Protein AF-A0A9J6GXP8-F1 (afdb_monomer_lite)

Organism: Haemaphysalis longicornis (NCBI:txid44386)

Sequence (122 aa):
MTQDKCRYNYRLSSTRVVIENAFALLKQRFRQIRYIEFTSVDKITQFIIACCVLHNICLDSGDTGVEDLLTEDEREEIRQDALLQIREKRAELDQNRQPQTDRESVLRRLGELKRDSLMRQL

Radius of gyration: 19.46 Å; chains: 1; bounding box: 36×48×51 Å

Secondary structure (DSSP, 8-state):
--HHHHHHHHHHHHHHHHHHHHHHHHHHH-GGGTS-----HHHHHHHHHHHHHHHHHHHHTT---------HHHHHHHHHHHHHHHHHHHHHHHHS--S--HHHHHHHHHHHHHHHHHHH--

pLDDT: mean 82.6, std 10.28, range [53.66, 95.88]

InterPro domains:
  IPR027806 Harbinger t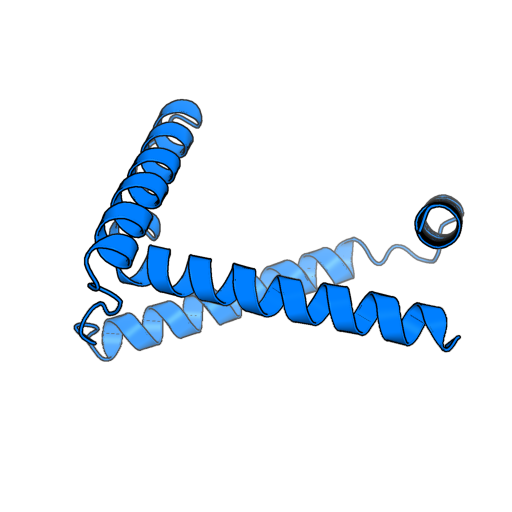ransposase-derived nuclease domain [PF13359] (2-56)

Structure (mmCIF, N/CA/C/O backbone):
data_AF-A0A9J6GXP8-F1
#
_entry.id   AF-A0A9J6GXP8-F1
#
loop_
_atom_site.group_PDB
_atom_site.id
_atom_site.type_symbol
_atom_site.label_atom_id
_atom_site.label_alt_id
_atom_site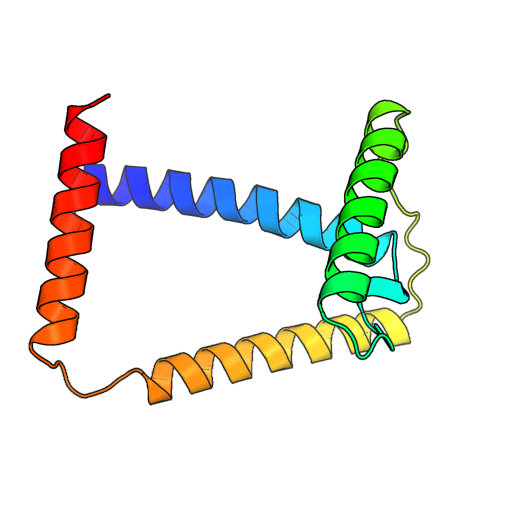.label_comp_id
_atom_site.label_asym_id
_atom_site.label_entity_id
_atom_site.label_seq_id
_atom_site.pdbx_PDB_ins_code
_atom_site.Cartn_x
_atom_site.Cartn_y
_atom_site.Cartn_z
_atom_site.occupancy
_atom_site.B_iso_or_equiv
_atom_site.auth_seq_id
_atom_site.auth_comp_id
_atom_site.auth_asym_id
_atom_site.auth_atom_id
_atom_site.pdbx_PDB_model_num
ATOM 1 N N . MET A 1 1 ? 14.202 -11.951 24.178 1.00 57.59 1 MET A N 1
ATOM 2 C CA . MET A 1 1 ? 13.436 -12.245 22.945 1.00 57.59 1 MET A CA 1
ATOM 3 C C . MET A 1 1 ? 14.047 -13.505 22.345 1.00 57.59 1 MET A C 1
ATOM 5 O O . MET A 1 1 ? 15.254 -13.507 22.165 1.00 57.59 1 MET A O 1
ATOM 9 N N . THR A 1 2 ? 13.297 -14.597 22.172 1.00 80.62 2 THR A N 1
ATOM 10 C CA . THR A 1 2 ? 13.848 -15.884 21.692 1.00 80.62 2 THR A CA 1
ATOM 11 C C . THR A 1 2 ? 14.309 -15.780 20.234 1.00 80.62 2 THR A C 1
ATOM 13 O O . THR A 1 2 ? 13.722 -15.014 19.469 1.00 80.62 2 THR A O 1
ATOM 16 N N . GLN A 1 3 ? 15.327 -16.550 19.836 1.00 77.69 3 GLN A N 1
ATOM 17 C CA . GLN A 1 3 ? 15.911 -16.513 18.484 1.00 77.69 3 GLN A CA 1
ATOM 18 C C . GLN A 1 3 ? 14.860 -16.744 17.380 1.00 77.69 3 GLN A C 1
ATOM 20 O O . GLN A 1 3 ? 14.836 -16.018 16.384 1.00 77.69 3 GLN A O 1
ATOM 25 N N . ASP A 1 4 ? 13.906 -17.648 17.613 1.00 77.19 4 ASP A N 1
ATOM 26 C CA . ASP A 1 4 ? 12.794 -17.909 16.690 1.00 77.19 4 ASP A CA 1
ATOM 27 C C . ASP A 1 4 ? 11.842 -16.719 16.546 1.00 77.19 4 ASP A C 1
ATOM 29 O O . ASP A 1 4 ? 11.402 -16.393 15.441 1.00 77.19 4 ASP A O 1
ATOM 33 N N . LYS A 1 5 ? 11.575 -15.999 17.647 1.00 76.75 5 LYS A N 1
ATOM 34 C CA . LYS A 1 5 ? 10.767 -14.770 17.618 1.00 76.75 5 LYS A CA 1
ATOM 35 C C . LYS A 1 5 ? 11.466 -13.691 16.789 1.00 76.75 5 LYS A C 1
ATOM 37 O O . LYS A 1 5 ? 10.804 -13.010 16.010 1.00 76.75 5 LYS A O 1
ATOM 42 N N . CYS A 1 6 ? 12.787 -13.558 16.914 1.00 82.50 6 CYS A N 1
ATOM 43 C CA . CYS A 1 6 ? 13.568 -12.621 16.104 1.00 82.50 6 CYS A CA 1
ATOM 44 C C . CYS A 1 6 ? 13.501 -12.974 14.612 1.00 82.50 6 CYS A C 1
ATOM 46 O O . CYS A 1 6 ? 13.227 -12.097 13.795 1.00 82.50 6 CYS A O 1
ATOM 48 N N . ARG A 1 7 ? 13.668 -14.254 14.255 1.00 85.00 7 ARG A N 1
ATOM 49 C CA . ARG A 1 7 ? 13.597 -14.723 12.862 1.00 85.00 7 ARG A CA 1
ATOM 50 C C . ARG A 1 7 ? 12.212 -14.518 12.248 1.00 85.00 7 ARG A C 1
ATOM 52 O O . ARG A 1 7 ? 12.113 -14.034 11.123 1.00 85.00 7 ARG A O 1
ATOM 59 N N . TYR A 1 8 ? 11.149 -14.847 12.981 1.00 84.44 8 TYR A N 1
ATOM 60 C CA . TYR A 1 8 ? 9.776 -14.599 12.538 1.00 84.44 8 TYR A CA 1
ATOM 61 C C . TYR A 1 8 ? 9.524 -13.105 12.313 1.00 84.44 8 TYR A C 1
ATOM 63 O O . TYR A 1 8 ? 9.050 -12.716 11.248 1.00 84.44 8 TYR A O 1
ATOM 71 N N . ASN A 1 9 ? 9.886 -12.262 13.287 1.00 87.25 9 ASN A N 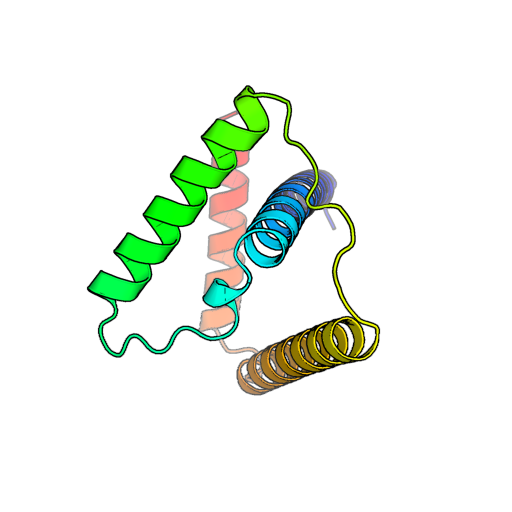1
ATOM 72 C CA . ASN A 1 9 ? 9.692 -10.816 13.188 1.00 87.25 9 ASN A CA 1
ATOM 73 C C . ASN A 1 9 ? 10.476 -10.221 12.015 1.00 87.25 9 ASN A C 1
ATOM 75 O O . ASN A 1 9 ? 9.941 -9.387 11.296 1.00 87.25 9 ASN A O 1
ATOM 79 N N . TYR A 1 10 ? 11.710 -10.677 11.789 1.00 88.69 10 TYR A N 1
ATOM 80 C CA . TYR A 1 10 ? 12.514 -10.244 10.651 1.00 88.69 10 TYR A CA 1
ATOM 81 C C . TYR A 1 10 ? 11.841 -10.582 9.317 1.00 88.69 10 TYR A C 1
ATOM 83 O O . TYR A 1 10 ? 11.673 -9.700 8.477 1.00 88.69 10 TYR A O 1
ATOM 91 N N . ARG A 1 11 ? 11.385 -11.831 9.139 1.00 88.62 11 ARG A N 1
ATOM 92 C CA . ARG A 1 11 ? 10.669 -12.249 7.921 1.00 88.62 11 ARG A CA 1
ATOM 93 C C . ARG A 1 11 ? 9.387 -11.447 7.721 1.00 88.62 11 ARG A C 1
ATOM 95 O O . ARG A 1 11 ? 9.154 -10.953 6.626 1.00 88.62 11 ARG A O 1
ATOM 102 N N . LEU A 1 12 ? 8.593 -11.275 8.778 1.00 88.19 12 LEU A N 1
ATOM 103 C CA . LEU A 1 12 ? 7.353 -10.505 8.724 1.00 88.19 12 LEU A CA 1
ATOM 104 C C . LEU A 1 12 ? 7.607 -9.049 8.318 1.00 88.19 12 LEU A C 1
ATOM 106 O O . LEU A 1 12 ? 6.924 -8.537 7.433 1.00 88.19 12 LEU A O 1
ATOM 110 N N . SER A 1 13 ? 8.582 -8.389 8.944 1.00 88.31 13 SER A N 1
ATOM 111 C CA . SER A 1 13 ? 8.950 -7.013 8.603 1.00 88.31 13 SER A CA 1
ATOM 112 C C . SER A 1 13 ? 9.471 -6.910 7.171 1.00 88.31 13 SER A C 1
ATOM 114 O O . SER A 1 13 ? 9.052 -6.019 6.444 1.00 88.31 13 SER A O 1
ATOM 116 N N . SER A 1 14 ? 10.315 -7.847 6.731 1.00 90.12 14 SER A N 1
ATOM 117 C CA . SER A 1 14 ? 10.820 -7.885 5.354 1.00 90.12 14 SER A CA 1
ATOM 118 C C . SER A 1 14 ? 9.691 -8.036 4.329 1.00 90.12 14 SER A C 1
ATOM 120 O O . SER A 1 14 ? 9.638 -7.275 3.366 1.00 90.12 14 SER A O 1
ATOM 122 N N . THR A 1 15 ? 8.735 -8.940 4.559 1.00 91.00 15 THR A N 1
ATOM 123 C CA . THR A 1 15 ? 7.559 -9.088 3.688 1.00 91.00 15 THR A CA 1
ATOM 124 C C . THR A 1 15 ? 6.703 -7.821 3.663 1.00 91.00 15 THR A C 1
ATOM 126 O O . THR A 1 15 ? 6.233 -7.427 2.598 1.00 91.00 15 THR A O 1
ATOM 129 N N . ARG A 1 16 ? 6.518 -7.150 4.808 1.00 91.19 16 ARG A N 1
ATOM 130 C CA . ARG A 1 16 ? 5.760 -5.890 4.872 1.00 91.19 16 ARG A CA 1
ATOM 131 C C . ARG A 1 16 ? 6.399 -4.787 4.044 1.00 91.19 16 ARG A C 1
ATOM 133 O O . ARG A 1 16 ? 5.676 -4.139 3.305 1.00 91.19 16 ARG A O 1
ATOM 140 N N . VAL A 1 17 ? 7.722 -4.635 4.102 1.00 90.44 17 VAL A N 1
ATOM 141 C CA . VAL A 1 17 ? 8.440 -3.637 3.292 1.00 90.44 17 VAL A CA 1
ATOM 142 C C . VAL A 1 17 ? 8.167 -3.840 1.799 1.00 90.44 17 VAL A C 1
ATOM 144 O O . VAL A 1 17 ? 7.881 -2.881 1.092 1.00 90.44 17 VAL A O 1
ATOM 147 N N . VAL A 1 18 ? 8.184 -5.086 1.317 1.00 89.50 18 VAL A N 1
ATOM 148 C CA . VAL A 1 18 ? 7.883 -5.393 -0.094 1.00 89.50 18 VAL A CA 1
ATOM 149 C C . VAL A 1 18 ? 6.451 -4.991 -0.462 1.00 89.50 18 VAL A C 1
ATOM 151 O O . VAL A 1 18 ? 6.232 -4.360 -1.493 1.00 89.50 18 VAL A O 1
ATOM 154 N N . ILE A 1 19 ? 5.481 -5.319 0.395 1.00 88.31 19 ILE A N 1
ATOM 155 C CA . ILE A 1 19 ? 4.065 -4.981 0.188 1.00 88.31 19 ILE A CA 1
ATOM 156 C C . ILE A 1 19 ? 3.849 -3.462 0.209 1.00 88.31 19 ILE A C 1
ATOM 158 O O . ILE A 1 19 ? 3.164 -2.916 -0.654 1.00 88.31 19 ILE A O 1
ATOM 162 N N . GLU A 1 20 ? 4.437 -2.772 1.184 1.00 88.69 20 GLU A N 1
ATOM 163 C CA . GLU A 1 20 ? 4.341 -1.318 1.332 1.00 88.69 20 GLU A CA 1
ATOM 164 C C . GLU A 1 20 ? 4.939 -0.601 0.117 1.00 88.69 20 GLU A C 1
ATOM 166 O O . GLU A 1 20 ? 4.309 0.314 -0.417 1.00 88.69 20 GLU A O 1
ATOM 171 N N . ASN A 1 21 ? 6.085 -1.072 -0.383 1.00 86.31 21 ASN A N 1
ATOM 172 C CA . ASN A 1 21 ? 6.704 -0.553 -1.602 1.00 86.31 21 ASN A CA 1
ATOM 173 C C . ASN A 1 21 ? 5.816 -0.773 -2.836 1.00 86.31 21 ASN A C 1
ATOM 175 O O . ASN A 1 21 ? 5.623 0.157 -3.618 1.00 86.31 21 ASN A O 1
ATOM 179 N N . ALA A 1 22 ? 5.223 -1.960 -2.997 1.00 87.75 22 ALA A N 1
ATOM 180 C CA . ALA A 1 22 ? 4.308 -2.235 -4.107 1.00 87.75 22 ALA A CA 1
ATOM 181 C C . ALA A 1 22 ? 3.087 -1.297 -4.082 1.00 87.75 22 ALA A C 1
ATOM 183 O O . ALA A 1 22 ? 2.719 -0.711 -5.101 1.00 87.75 22 ALA A O 1
ATOM 184 N N . PHE A 1 23 ? 2.497 -1.071 -2.905 1.00 87.38 23 PHE A N 1
ATOM 185 C CA . PHE A 1 23 ? 1.395 -0.119 -2.766 1.00 87.38 23 PHE A CA 1
ATOM 186 C C . PHE A 1 23 ? 1.820 1.337 -2.968 1.00 87.38 23 PHE A C 1
ATOM 188 O O . PHE A 1 23 ? 1.012 2.136 -3.444 1.00 87.38 23 PHE A O 1
ATOM 195 N N . ALA A 1 24 ? 3.051 1.708 -2.614 1.00 84.81 24 ALA A N 1
ATOM 196 C CA . ALA A 1 24 ? 3.579 3.036 -2.908 1.00 84.81 24 ALA A CA 1
ATOM 197 C C . ALA A 1 24 ? 3.645 3.273 -4.425 1.00 84.81 24 ALA A C 1
ATOM 199 O O . ALA A 1 24 ? 3.108 4.275 -4.900 1.00 84.81 24 ALA A O 1
ATOM 200 N N . LEU A 1 25 ? 4.186 2.314 -5.184 1.00 86.62 25 LEU A N 1
ATOM 201 C CA . LEU A 1 25 ? 4.250 2.375 -6.648 1.00 86.62 25 LEU A CA 1
ATOM 202 C C . LEU A 1 25 ? 2.857 2.389 -7.291 1.00 86.62 25 LEU A C 1
ATOM 204 O O . LEU A 1 25 ? 2.604 3.178 -8.201 1.00 86.62 25 LEU A O 1
ATOM 208 N N . LEU A 1 26 ? 1.925 1.574 -6.789 1.00 88.88 26 LEU A N 1
ATOM 209 C CA . LEU A 1 26 ? 0.538 1.567 -7.259 1.00 88.88 26 LEU A CA 1
ATOM 210 C C . LEU A 1 26 ? -0.124 2.945 -7.090 1.00 88.88 26 LEU A C 1
ATOM 212 O O . LEU A 1 26 ? -0.716 3.464 -8.035 1.00 88.88 26 LEU A O 1
ATOM 216 N N . LYS A 1 27 ? 0.010 3.558 -5.906 1.00 85.81 27 LYS A N 1
ATOM 217 C CA . LYS A 1 27 ? -0.543 4.890 -5.595 1.00 85.81 27 LYS A CA 1
ATOM 218 C C . LYS A 1 27 ? 0.149 6.023 -6.354 1.00 85.81 27 LYS A C 1
ATOM 220 O O . LYS A 1 27 ? -0.471 7.055 -6.597 1.00 85.81 27 LYS A O 1
ATOM 225 N N . GLN A 1 28 ? 1.424 5.859 -6.702 1.00 83.69 28 GLN A N 1
ATOM 226 C CA . GLN A 1 28 ? 2.139 6.803 -7.557 1.00 83.69 28 GLN A CA 1
ATOM 227 C C . GLN A 1 28 ? 1.628 6.726 -9.001 1.00 83.69 28 GLN A C 1
ATOM 229 O O . GLN A 1 28 ? 1.378 7.765 -9.605 1.00 83.69 28 GLN A O 1
ATOM 234 N N . ARG A 1 29 ? 1.416 5.512 -9.530 1.00 87.38 29 ARG A N 1
ATOM 235 C CA . ARG A 1 29 ? 0.935 5.293 -10.906 1.00 87.38 29 ARG A CA 1
ATOM 236 C C . ARG A 1 29 ? -0.517 5.724 -11.079 1.00 87.38 29 ARG A C 1
ATOM 238 O O . ARG A 1 29 ? -0.845 6.433 -12.024 1.00 87.38 29 ARG A O 1
ATOM 245 N N . PHE A 1 30 ? -1.386 5.332 -10.153 1.00 89.00 30 PHE A N 1
ATOM 246 C CA . PHE A 1 30 ? -2.813 5.646 -10.190 1.00 89.00 30 PHE A CA 1
ATOM 247 C C . PHE A 1 30 ? -3.145 6.700 -9.137 1.00 89.00 30 PHE A C 1
ATOM 249 O O . PHE A 1 30 ? -3.674 6.396 -8.069 1.00 89.00 30 PHE A O 1
ATOM 256 N N . ARG A 1 31 ? -2.846 7.964 -9.454 1.00 83.88 31 ARG A N 1
ATOM 257 C CA . ARG A 1 31 ? -3.023 9.108 -8.538 1.00 83.88 31 ARG A CA 1
ATOM 258 C C . ARG A 1 31 ? -4.450 9.236 -7.999 1.00 83.88 31 ARG A C 1
ATOM 260 O O . ARG A 1 31 ? -4.631 9.609 -6.847 1.00 83.88 31 ARG A O 1
ATOM 267 N N . GLN A 1 32 ? -5.438 8.823 -8.794 1.00 86.25 32 GLN A N 1
ATOM 268 C CA . GLN A 1 32 ? -6.852 8.773 -8.416 1.00 86.25 32 GLN A CA 1
ATOM 269 C C . GLN A 1 32 ? -7.129 7.911 -7.169 1.00 86.25 32 GLN A C 1
ATOM 271 O O . GLN A 1 32 ? -8.128 8.119 -6.495 1.00 86.25 32 GLN A O 1
ATOM 276 N N . ILE A 1 33 ? -6.240 6.975 -6.808 1.00 88.88 33 ILE A N 1
ATOM 277 C CA . ILE A 1 33 ? -6.359 6.196 -5.563 1.00 88.88 33 ILE A CA 1
ATOM 278 C C . ILE A 1 33 ? -6.261 7.099 -4.319 1.00 88.88 33 ILE A C 1
ATOM 280 O O . ILE A 1 33 ? -6.778 6.737 -3.265 1.00 88.88 33 ILE A O 1
ATOM 284 N N . ARG A 1 34 ? -5.613 8.266 -4.418 1.00 82.50 34 ARG A N 1
ATOM 285 C CA . ARG A 1 34 ? -5.489 9.223 -3.305 1.00 82.50 34 ARG A CA 1
ATOM 286 C C . ARG A 1 34 ? -6.804 9.938 -3.012 1.00 82.50 34 ARG A C 1
ATOM 288 O O . ARG A 1 34 ? -7.145 10.116 -1.851 1.00 82.50 34 ARG A O 1
ATOM 295 N N . TYR A 1 35 ? -7.555 10.271 -4.060 1.00 84.31 35 TYR A N 1
ATOM 296 C CA . TYR A 1 35 ? -8.819 10.999 -3.968 1.00 84.31 35 TYR A CA 1
ATOM 297 C C . TYR A 1 35 ? -9.907 10.199 -4.673 1.00 84.31 35 TYR A C 1
ATOM 299 O O . TYR A 1 35 ? -10.256 10.435 -5.830 1.00 84.31 35 TYR A O 1
ATOM 307 N N . ILE A 1 36 ? -10.417 9.191 -3.968 1.00 86.62 36 ILE A N 1
ATOM 308 C CA . ILE A 1 36 ? -11.511 8.372 -4.473 1.00 86.62 36 ILE A CA 1
ATOM 309 C C . ILE A 1 36 ? -12.836 9.038 -4.100 1.00 86.62 36 ILE A C 1
ATOM 311 O O . ILE A 1 36 ? -13.242 9.027 -2.944 1.00 86.62 36 ILE A O 1
ATOM 315 N N . GLU A 1 37 ? -13.541 9.568 -5.097 1.00 86.44 37 GLU A N 1
ATOM 316 C CA . GLU A 1 37 ? -14.862 10.196 -4.918 1.00 86.44 37 GLU A CA 1
ATOM 317 C C . GLU A 1 37 ? -16.027 9.186 -4.942 1.00 86.44 37 GLU A C 1
ATOM 319 O O . GLU A 1 37 ? -17.203 9.554 -4.915 1.00 86.44 37 GLU A O 1
ATOM 324 N N . PHE A 1 38 ? -15.734 7.884 -5.010 1.00 86.06 38 PHE A N 1
ATOM 325 C CA . PHE A 1 38 ? -16.772 6.860 -4.974 1.00 86.06 38 PHE A CA 1
ATOM 326 C C . PHE A 1 38 ? -17.375 6.746 -3.574 1.00 86.06 38 PHE A C 1
ATOM 328 O O . PHE A 1 38 ? -16.675 6.551 -2.588 1.00 86.06 38 PHE A O 1
ATOM 335 N N . THR A 1 39 ? -18.702 6.768 -3.501 1.00 85.50 39 THR A N 1
ATOM 336 C CA . THR A 1 39 ? -19.448 6.590 -2.245 1.00 85.50 39 THR A CA 1
ATOM 337 C C . THR A 1 39 ? -19.750 5.126 -1.918 1.00 85.50 39 THR A C 1
ATOM 339 O O . THR A 1 39 ? -20.095 4.799 -0.787 1.00 85.50 39 THR A O 1
ATOM 342 N N . SER A 1 40 ? -19.632 4.227 -2.900 1.00 94.31 40 SER A N 1
ATOM 343 C CA . SER A 1 40 ? -19.926 2.798 -2.750 1.00 94.31 40 SER A CA 1
ATOM 344 C C . SER A 1 40 ? -18.642 1.997 -2.570 1.00 94.31 40 SER A C 1
ATOM 346 O O . SER A 1 40 ? -17.767 2.031 -3.436 1.00 94.31 40 SER A O 1
ATOM 348 N N . VAL A 1 41 ? -18.577 1.220 -1.485 1.00 93.44 41 VAL A N 1
ATOM 349 C CA . VAL A 1 41 ? -17.457 0.311 -1.192 1.00 93.44 41 VAL A CA 1
ATOM 350 C C . VAL A 1 41 ? -17.212 -0.656 -2.348 1.00 93.44 41 VAL A C 1
ATOM 352 O O . VAL A 1 41 ? -16.067 -0.821 -2.751 1.00 93.44 41 VAL A O 1
ATOM 355 N N . ASP A 1 42 ? -18.263 -1.210 -2.956 1.00 95.56 42 ASP A N 1
ATOM 356 C CA . ASP A 1 42 ? -18.127 -2.141 -4.083 1.00 95.56 42 ASP A CA 1
ATOM 357 C C . ASP A 1 42 ? -17.422 -1.492 -5.279 1.00 95.56 42 ASP A C 1
ATOM 359 O O . ASP A 1 42 ? -16.529 -2.090 -5.882 1.00 95.56 42 ASP A O 1
ATOM 363 N N . LYS A 1 43 ? -17.771 -0.237 -5.591 1.00 92.50 43 LYS A N 1
ATOM 364 C CA . LYS A 1 43 ? -17.124 0.524 -6.669 1.00 92.50 43 LYS A CA 1
ATOM 365 C C . LYS A 1 43 ? -15.666 0.825 -6.344 1.00 92.50 43 LYS A C 1
ATOM 367 O O . LYS A 1 43 ? -14.815 0.681 -7.218 1.00 92.50 43 LYS A O 1
ATOM 372 N N . ILE A 1 44 ? -15.371 1.193 -5.094 1.00 93.62 44 ILE A N 1
ATOM 373 C CA . ILE A 1 44 ? -13.994 1.393 -4.624 1.00 93.62 44 ILE A CA 1
ATOM 374 C C . ILE A 1 44 ? -13.202 0.096 -4.800 1.00 93.62 44 ILE A C 1
ATOM 376 O O . ILE A 1 44 ? -12.127 0.106 -5.390 1.00 93.62 44 ILE A O 1
ATOM 380 N N . THR A 1 45 ? -13.736 -1.036 -4.342 1.00 94.44 45 THR A N 1
ATOM 381 C CA . THR A 1 45 ? -13.066 -2.335 -4.443 1.00 94.44 45 THR A CA 1
ATOM 382 C C . THR A 1 45 ? -12.808 -2.725 -5.895 1.00 94.44 45 THR A C 1
ATOM 384 O O . THR A 1 45 ? -11.682 -3.089 -6.230 1.00 94.44 45 THR A O 1
ATOM 387 N N . GLN A 1 46 ? -13.805 -2.601 -6.773 1.00 95.44 46 GLN A N 1
ATOM 388 C CA . GLN A 1 46 ? -13.643 -2.879 -8.204 1.00 95.44 46 GLN A CA 1
ATOM 389 C C . GLN A 1 46 ? -12.580 -1.982 -8.844 1.00 95.44 46 GLN A C 1
ATOM 391 O O . GLN A 1 46 ? -11.741 -2.470 -9.602 1.00 95.44 46 GLN A O 1
ATOM 396 N N . PHE A 1 47 ? -12.575 -0.693 -8.499 1.00 94.88 47 PHE A N 1
ATOM 397 C CA . PHE A 1 47 ? -11.583 0.261 -8.980 1.00 94.88 47 PHE A CA 1
ATOM 398 C C . PHE A 1 47 ? -10.162 -0.118 -8.544 1.00 94.88 47 PHE A C 1
ATOM 400 O O . PHE A 1 47 ? -9.268 -0.218 -9.383 1.00 94.88 47 PHE A O 1
ATOM 407 N N . ILE A 1 48 ? -9.959 -0.412 -7.255 1.00 94.06 48 ILE A N 1
ATOM 408 C CA . ILE A 1 48 ? -8.653 -0.836 -6.732 1.00 94.06 48 ILE A CA 1
ATOM 409 C C . ILE A 1 48 ? -8.174 -2.127 -7.408 1.00 94.06 48 ILE A C 1
ATOM 411 O O . ILE A 1 48 ? -7.008 -2.216 -7.792 1.00 94.06 48 ILE A O 1
ATOM 415 N N . ILE A 1 49 ? -9.058 -3.113 -7.601 1.00 95.25 49 ILE A N 1
ATOM 416 C CA . ILE A 1 49 ? -8.711 -4.365 -8.293 1.00 95.25 49 ILE A CA 1
ATOM 417 C C . ILE A 1 49 ? -8.271 -4.081 -9.733 1.00 95.25 49 ILE A C 1
ATOM 419 O O . ILE A 1 49 ? -7.245 -4.609 -10.166 1.00 95.25 49 ILE A O 1
ATOM 423 N N . ALA A 1 50 ? -8.995 -3.229 -10.461 1.00 95.88 50 ALA A N 1
ATOM 424 C CA . ALA A 1 50 ? -8.625 -2.847 -11.820 1.00 95.88 50 ALA A CA 1
ATOM 425 C C . ALA A 1 50 ? -7.242 -2.172 -11.863 1.00 95.88 50 ALA A C 1
ATOM 427 O O . ALA A 1 50 ? -6.414 -2.537 -12.699 1.00 95.88 50 ALA A O 1
ATOM 428 N N . CYS A 1 51 ? -6.947 -1.265 -10.924 1.00 94.44 51 CYS A N 1
ATOM 429 C CA . CYS A 1 51 ? -5.618 -0.663 -10.790 1.00 94.44 51 CYS A CA 1
ATOM 430 C C . CYS A 1 51 ? -4.526 -1.716 -10.553 1.00 94.44 51 CYS A C 1
ATOM 432 O O . CYS A 1 51 ? -3.475 -1.640 -11.183 1.00 94.44 51 CYS A O 1
ATOM 434 N N . CYS A 1 52 ? -4.761 -2.714 -9.694 1.00 94.25 52 CYS A N 1
ATOM 435 C CA . CYS A 1 52 ? -3.802 -3.800 -9.458 1.00 94.25 52 CYS A CA 1
ATOM 436 C C . CYS A 1 52 ? -3.539 -4.631 -10.723 1.00 94.25 52 CYS A C 1
ATOM 438 O O . CYS A 1 52 ? -2.387 -4.931 -11.030 1.00 94.25 52 CYS A O 1
ATOM 440 N N . VAL A 1 53 ? -4.587 -4.983 -11.474 1.00 95.69 53 VAL A N 1
ATOM 441 C CA . VAL A 1 53 ? -4.447 -5.739 -12.731 1.00 95.69 53 VAL A CA 1
ATOM 442 C C . VAL A 1 53 ? -3.634 -4.942 -13.750 1.00 95.69 53 VAL A C 1
ATOM 444 O O . VAL A 1 53 ? -2.665 -5.460 -14.300 1.00 95.69 53 VAL A O 1
ATOM 447 N N . LEU A 1 54 ? -3.979 -3.669 -13.958 1.00 94.44 54 LEU A N 1
ATOM 448 C CA . LEU A 1 54 ? -3.256 -2.793 -14.883 1.00 94.44 54 LEU A CA 1
ATOM 449 C C . LEU A 1 54 ? -1.805 -2.565 -14.443 1.00 94.44 54 LEU A C 1
ATOM 451 O O . LEU A 1 54 ? -0.904 -2.571 -15.276 1.00 94.44 54 LEU A O 1
ATOM 455 N N . HIS A 1 55 ? -1.562 -2.409 -13.140 1.00 91.75 55 HIS A N 1
ATOM 456 C CA . HIS A 1 55 ? -0.213 -2.287 -12.595 1.00 91.75 55 HIS A CA 1
ATOM 457 C C . HIS A 1 55 ? 0.655 -3.491 -12.954 1.00 91.75 55 HIS A C 1
ATOM 459 O O . HIS A 1 55 ? 1.780 -3.305 -13.413 1.00 91.75 55 HIS A O 1
ATOM 465 N N . ASN A 1 56 ? 0.122 -4.701 -12.779 1.00 91.44 56 ASN A N 1
ATOM 466 C CA . ASN A 1 56 ? 0.841 -5.933 -13.082 1.00 91.44 56 ASN A CA 1
ATOM 467 C C . ASN A 1 56 ? 1.135 -6.057 -14.582 1.00 91.44 56 ASN A C 1
ATOM 469 O O . ASN A 1 56 ? 2.256 -6.389 -14.942 1.00 91.44 56 ASN A O 1
ATOM 473 N N . ILE A 1 57 ? 0.184 -5.695 -15.451 1.00 94.31 57 ILE A N 1
ATOM 474 C CA . ILE A 1 57 ? 0.405 -5.678 -16.908 1.00 94.31 57 ILE A CA 1
ATOM 475 C C . ILE A 1 57 ? 1.558 -4.733 -17.282 1.00 94.31 57 ILE A C 1
ATOM 477 O O . ILE A 1 57 ? 2.414 -5.092 -18.092 1.00 94.31 57 ILE A O 1
ATOM 481 N N . CYS A 1 58 ? 1.615 -3.540 -16.682 1.00 90.94 58 CYS A N 1
ATOM 482 C CA . CYS A 1 58 ? 2.733 -2.616 -16.876 1.00 90.94 58 CYS A CA 1
ATOM 483 C C . CYS A 1 58 ? 4.063 -3.232 -16.414 1.00 90.94 58 CYS A C 1
ATOM 485 O O . CYS A 1 58 ? 5.044 -3.176 -17.152 1.00 90.94 58 CYS A O 1
ATOM 487 N N . LEU A 1 59 ? 4.095 -3.855 -15.228 1.00 89.62 59 LEU A N 1
ATOM 488 C CA . LEU A 1 59 ? 5.299 -4.519 -14.714 1.00 89.62 59 LEU A CA 1
ATOM 489 C C . LEU A 1 59 ? 5.794 -5.623 -15.656 1.00 89.62 59 LEU A C 1
ATOM 491 O O . LEU A 1 59 ? 6.982 -5.656 -15.974 1.00 89.62 59 LEU A O 1
ATOM 495 N N . ASP A 1 60 ? 4.889 -6.474 -16.142 1.00 93.06 60 ASP A N 1
ATOM 496 C CA . ASP A 1 60 ? 5.204 -7.551 -17.090 1.00 93.06 60 ASP A CA 1
ATOM 497 C C . ASP A 1 60 ? 5.730 -7.003 -18.426 1.00 93.06 60 ASP A C 1
ATOM 499 O O . ASP A 1 60 ? 6.543 -7.638 -19.096 1.00 93.06 60 ASP A O 1
ATOM 503 N N . SER A 1 61 ? 5.306 -5.791 -18.793 1.00 92.25 61 SER A N 1
ATOM 504 C CA . SER A 1 61 ? 5.758 -5.082 -19.994 1.00 92.25 61 SER A CA 1
ATOM 505 C C . SER A 1 61 ? 7.088 -4.338 -19.801 1.00 92.25 61 SER A C 1
ATOM 507 O O . SER A 1 61 ? 7.556 -3.679 -20.727 1.00 92.25 61 SER A O 1
ATOM 509 N N . GLY A 1 62 ? 7.699 -4.409 -18.613 1.00 88.50 62 GLY A N 1
ATOM 510 C CA . GLY A 1 62 ? 8.923 -3.675 -18.276 1.00 88.50 62 GLY A CA 1
ATOM 511 C C . GLY A 1 62 ? 8.701 -2.196 -17.939 1.00 88.50 62 GLY A C 1
ATOM 512 O O . GLY A 1 62 ? 9.666 -1.474 -17.696 1.00 88.50 62 GLY A O 1
ATOM 513 N N . ASP A 1 63 ? 7.448 -1.740 -17.871 1.00 87.31 63 ASP A N 1
ATOM 514 C CA . ASP A 1 63 ? 7.086 -0.430 -17.334 1.00 87.31 63 ASP A CA 1
ATOM 515 C C . ASP A 1 63 ? 7.119 -0.511 -15.799 1.00 87.31 63 ASP A C 1
ATOM 517 O O . ASP A 1 63 ? 6.119 -0.755 -15.110 1.00 87.31 63 ASP A O 1
ATOM 521 N N . THR A 1 64 ? 8.325 -0.362 -15.253 1.00 76.12 64 THR A N 1
ATOM 522 C CA . THR A 1 64 ? 8.605 -0.455 -13.813 1.00 76.12 64 THR A CA 1
ATOM 523 C C . THR A 1 64 ? 8.545 0.885 -13.090 1.00 76.12 64 THR A C 1
ATOM 525 O O . THR A 1 64 ? 8.672 0.919 -11.868 1.00 76.12 64 THR A O 1
ATOM 528 N N . GLY A 1 65 ? 8.374 1.991 -13.813 1.00 68.00 65 GLY A N 1
ATOM 529 C CA . GLY A 1 65 ? 8.490 3.329 -13.254 1.00 68.00 65 GLY A CA 1
ATOM 530 C C . GLY A 1 65 ? 7.418 4.255 -13.789 1.00 68.00 65 GLY A C 1
ATOM 531 O O . GLY A 1 65 ? 7.278 4.439 -14.990 1.00 68.00 65 GLY A O 1
ATOM 532 N N . VAL A 1 66 ? 6.707 4.905 -12.876 1.00 66.69 66 VAL A N 1
ATOM 533 C CA . VAL A 1 66 ? 6.172 6.228 -13.183 1.00 66.69 66 VAL A CA 1
ATOM 534 C C . VAL A 1 66 ? 7.392 7.133 -13.120 1.00 66.69 66 VAL A C 1
ATOM 536 O O . VAL A 1 66 ? 8.003 7.240 -12.054 1.00 66.69 66 VAL A O 1
ATOM 539 N N . GLU A 1 67 ? 7.792 7.721 -14.245 1.00 63.50 67 GLU A N 1
ATOM 540 C CA . GLU A 1 67 ? 8.741 8.833 -14.225 1.00 63.50 67 GLU A CA 1
ATOM 541 C C . GLU A 1 67 ? 8.261 9.837 -13.168 1.00 63.50 67 GLU A C 1
ATOM 543 O O . GLU A 1 67 ? 7.056 9.935 -12.906 1.00 63.50 67 GLU A O 1
ATOM 548 N N . ASP A 1 68 ? 9.186 10.465 -12.451 1.00 63.19 68 ASP A N 1
ATOM 549 C CA . ASP A 1 68 ? 8.875 11.216 -11.237 1.00 63.19 68 ASP A CA 1
ATOM 550 C C . ASP A 1 68 ? 8.191 12.549 -11.580 1.00 63.19 68 ASP A C 1
ATOM 552 O O . ASP A 1 68 ? 8.778 13.623 -11.538 1.00 63.19 68 ASP A O 1
ATOM 556 N N . LEU A 1 69 ? 6.932 12.437 -11.997 1.00 67.38 69 LEU A N 1
ATOM 557 C CA . LEU A 1 69 ? 6.063 13.495 -12.499 1.00 67.38 69 LEU A CA 1
ATOM 558 C C . LEU A 1 69 ? 5.395 14.273 -11.356 1.00 67.38 69 LEU A C 1
ATOM 560 O O . LEU A 1 69 ? 4.487 15.060 -11.609 1.00 67.38 69 LEU A O 1
ATOM 564 N N . LEU A 1 70 ? 5.788 14.016 -10.103 1.00 74.19 70 LEU A N 1
ATOM 565 C CA . LEU A 1 70 ? 5.247 14.712 -8.943 1.00 74.19 70 LEU A CA 1
ATOM 566 C C . LEU A 1 70 ? 5.846 16.116 -8.867 1.00 74.19 70 LEU A C 1
ATOM 568 O O . LEU A 1 70 ? 7.069 16.276 -8.825 1.00 74.19 70 LEU A O 1
ATOM 572 N N . THR A 1 71 ? 4.987 17.126 -8.781 1.00 82.56 71 THR A N 1
ATOM 573 C CA . THR A 1 71 ? 5.411 18.467 -8.382 1.00 82.56 71 THR A CA 1
ATOM 574 C C . THR A 1 71 ? 5.848 18.460 -6.915 1.00 82.56 71 THR A C 1
ATOM 576 O O . THR A 1 71 ? 5.475 17.581 -6.134 1.00 82.56 71 THR A O 1
ATOM 579 N N . GLU A 1 72 ? 6.645 19.449 -6.510 1.00 84.12 72 GLU A N 1
ATOM 580 C CA . GLU A 1 72 ? 7.064 19.578 -5.109 1.00 84.12 72 GLU A CA 1
ATOM 581 C C . GLU A 1 72 ? 5.874 19.734 -4.152 1.00 84.12 72 GLU A C 1
ATOM 583 O O . GLU A 1 72 ? 5.889 19.154 -3.065 1.00 84.12 72 GLU A O 1
ATOM 588 N N . ASP A 1 73 ? 4.816 20.424 -4.585 1.00 86.00 73 ASP A N 1
ATOM 589 C CA . ASP A 1 73 ? 3.575 20.564 -3.816 1.00 86.00 73 ASP A CA 1
ATOM 590 C C . ASP A 1 73 ? 2.910 19.202 -3.588 1.00 86.00 73 ASP A C 1
ATOM 592 O O . ASP A 1 73 ? 2.542 18.855 -2.466 1.00 86.00 73 ASP A O 1
ATOM 596 N N . GLU A 1 74 ? 2.838 18.376 -4.633 1.00 82.12 74 GLU A N 1
ATOM 597 C CA . GLU A 1 74 ? 2.255 17.038 -4.551 1.00 82.12 74 GLU A CA 1
ATOM 598 C C . GLU A 1 74 ? 3.105 16.117 -3.667 1.00 82.12 74 GLU A C 1
ATOM 600 O O . GLU A 1 74 ? 2.565 15.300 -2.927 1.00 82.12 74 GLU A O 1
ATOM 605 N N . ARG A 1 75 ? 4.438 16.240 -3.674 1.00 83.06 75 ARG A N 1
ATOM 606 C CA . ARG A 1 75 ? 5.291 15.490 -2.732 1.00 83.06 75 ARG A CA 1
ATOM 607 C C . ARG A 1 75 ? 5.057 15.907 -1.293 1.00 83.06 75 ARG A C 1
ATOM 609 O O . ARG A 1 75 ? 5.066 15.051 -0.406 1.00 83.06 75 ARG A O 1
ATOM 616 N N . GLU A 1 76 ? 4.910 17.203 -1.056 1.00 87.81 76 GLU A N 1
ATOM 617 C CA . GLU A 1 76 ? 4.682 17.725 0.281 1.00 87.81 76 GLU A CA 1
ATOM 618 C C . GLU A 1 76 ? 3.335 17.262 0.829 1.00 87.81 76 GLU A C 1
ATOM 620 O O . GLU A 1 76 ? 3.281 16.774 1.957 1.00 87.81 76 GLU A O 1
ATOM 625 N N . GLU A 1 77 ? 2.289 17.273 0.007 1.00 86.25 77 GLU A N 1
ATOM 626 C CA . GLU A 1 77 ? 0.984 16.715 0.361 1.00 86.25 77 GLU A CA 1
ATOM 627 C C . GLU A 1 77 ? 1.088 15.227 0.738 1.00 86.25 77 GLU A C 1
ATOM 629 O O . GLU A 1 77 ? 0.625 14.811 1.800 1.00 86.25 77 GLU A O 1
ATOM 634 N N . ILE A 1 78 ? 1.823 14.428 -0.046 1.00 83.50 78 ILE A N 1
ATOM 635 C CA . ILE A 1 78 ? 2.070 13.006 0.256 1.00 83.50 78 ILE A CA 1
ATOM 636 C C . ILE A 1 78 ? 2.782 12.824 1.600 1.00 83.50 78 ILE A C 1
ATOM 638 O O . ILE A 1 78 ? 2.456 11.902 2.358 1.00 83.50 78 ILE A O 1
ATOM 642 N N . ARG A 1 79 ? 3.786 13.663 1.887 1.00 87.31 79 ARG A N 1
ATOM 643 C CA . ARG A 1 79 ? 4.514 13.629 3.163 1.00 87.31 79 ARG A CA 1
ATOM 644 C C . ARG A 1 79 ? 3.585 13.977 4.321 1.00 87.31 79 ARG A C 1
ATOM 646 O O . ARG A 1 79 ? 3.624 13.288 5.342 1.00 87.31 79 ARG A O 1
ATOM 653 N N . GLN A 1 80 ? 2.751 14.999 4.168 1.00 89.00 80 GLN A N 1
ATOM 654 C CA . GLN A 1 80 ? 1.806 15.426 5.197 1.00 89.00 80 GLN A CA 1
ATOM 655 C C . GLN A 1 80 ? 0.743 14.360 5.473 1.00 89.00 80 GLN A C 1
ATOM 657 O O . GLN A 1 80 ? 0.553 14.001 6.637 1.00 89.00 80 GLN A O 1
ATOM 662 N N . ASP A 1 81 ? 0.158 13.761 4.437 1.00 85.88 81 ASP A N 1
ATOM 663 C CA . ASP A 1 81 ? -0.780 12.640 4.566 1.00 85.88 81 ASP A CA 1
ATOM 664 C C . ASP A 1 81 ? -0.154 11.449 5.297 1.00 85.88 81 ASP A C 1
ATOM 666 O O . ASP A 1 81 ? -0.752 10.874 6.210 1.00 85.88 81 ASP A O 1
ATOM 670 N N . ALA A 1 82 ? 1.082 11.085 4.944 1.00 86.44 82 ALA A N 1
ATOM 671 C CA . ALA A 1 82 ? 1.794 10.003 5.617 1.00 86.44 82 ALA A CA 1
ATOM 672 C C . ALA A 1 82 ? 2.024 10.316 7.107 1.00 86.44 82 ALA A C 1
ATOM 674 O O . ALA A 1 82 ? 1.869 9.439 7.961 1.00 86.44 82 ALA A O 1
ATOM 675 N N . LEU A 1 83 ? 2.364 11.565 7.442 1.00 90.31 83 LEU A N 1
ATOM 676 C CA . LEU A 1 83 ? 2.520 12.006 8.828 1.00 90.31 83 LEU A CA 1
ATOM 677 C C . LEU A 1 83 ? 1.192 11.980 9.595 1.00 90.31 83 LEU A C 1
ATOM 679 O O . LEU A 1 83 ? 1.192 11.577 10.762 1.00 90.31 83 LEU A O 1
ATOM 683 N N . LEU A 1 84 ? 0.080 12.370 8.968 1.00 89.06 84 LEU A N 1
ATOM 684 C CA . LEU A 1 84 ? -1.258 12.289 9.560 1.00 89.06 84 LEU A CA 1
ATOM 685 C C . LEU A 1 84 ? -1.645 10.838 9.846 1.00 89.06 84 LEU A C 1
ATOM 687 O O . LEU A 1 84 ? -1.953 10.525 10.992 1.00 89.06 84 LEU A O 1
ATOM 691 N N . GLN A 1 85 ? -1.479 9.930 8.882 1.00 83.88 85 GLN A N 1
ATOM 692 C CA . GLN A 1 85 ? -1.747 8.501 9.085 1.00 83.88 85 GLN A CA 1
ATOM 693 C C . GLN A 1 85 ? -0.888 7.901 10.207 1.00 83.88 85 GLN A C 1
ATOM 695 O O . GLN A 1 85 ? -1.365 7.093 11.004 1.00 83.88 85 GLN A O 1
ATOM 700 N N . ILE A 1 86 ? 0.389 8.294 10.315 1.00 88.44 86 ILE A N 1
ATOM 701 C CA . ILE A 1 86 ? 1.253 7.862 11.424 1.00 88.44 86 ILE A CA 1
ATOM 702 C C . ILE A 1 86 ? 0.723 8.388 12.761 1.00 88.44 86 ILE A C 1
ATOM 704 O O . ILE A 1 86 ? 0.743 7.653 13.750 1.00 88.44 86 ILE A O 1
ATOM 708 N N . ARG A 1 87 ? 0.279 9.648 12.815 1.00 88.62 87 ARG A N 1
ATOM 709 C CA . ARG A 1 87 ? -0.282 10.260 14.029 1.00 88.62 87 ARG A CA 1
ATOM 710 C C . ARG A 1 87 ? -1.587 9.593 14.437 1.00 88.62 87 ARG A C 1
ATOM 712 O O . ARG A 1 87 ? -1.704 9.227 15.600 1.00 88.62 87 ARG A O 1
ATOM 719 N N . GLU A 1 88 ? -2.507 9.382 13.504 1.00 86.25 88 GLU A N 1
ATOM 720 C CA . GLU A 1 88 ? -3.777 8.684 13.729 1.00 86.25 88 GLU A CA 1
ATOM 721 C C . GLU A 1 88 ? -3.529 7.267 14.233 1.00 86.25 88 GLU A C 1
ATOM 723 O O . GLU A 1 88 ? -4.002 6.903 15.303 1.00 86.25 88 GLU A O 1
ATOM 728 N N . LYS A 1 89 ? -2.667 6.506 13.554 1.00 84.00 89 LYS A N 1
ATOM 729 C CA . LYS A 1 89 ? -2.312 5.145 13.971 1.00 84.00 89 LYS A CA 1
ATOM 730 C C . LYS A 1 89 ? -1.654 5.105 15.351 1.00 84.00 89 LYS A C 1
ATOM 732 O O . LYS A 1 89 ? -1.866 4.161 16.105 1.00 84.00 89 LYS A O 1
ATOM 737 N N . ARG A 1 90 ? -0.845 6.111 15.706 1.00 84.12 90 ARG A N 1
ATOM 738 C CA . ARG A 1 90 ? -0.279 6.250 17.062 1.00 84.12 90 ARG A CA 1
ATOM 739 C C . ARG A 1 90 ? -1.354 6.605 18.088 1.00 84.12 90 ARG A C 1
ATOM 741 O O . ARG A 1 90 ? -1.368 5.995 19.147 1.00 84.12 90 ARG A O 1
ATOM 748 N N . ALA A 1 91 ? -2.263 7.521 17.764 1.00 81.44 91 ALA A N 1
ATOM 749 C CA . ALA A 1 91 ? -3.378 7.892 18.628 1.00 81.44 91 ALA A CA 1
ATOM 750 C C . ALA A 1 91 ? -4.332 6.710 18.864 1.00 81.44 91 ALA A C 1
ATOM 752 O O . ALA A 1 91 ? -4.736 6.481 19.998 1.00 81.44 91 ALA A O 1
ATOM 753 N N . GLU A 1 92 ? -4.624 5.909 17.838 1.00 77.94 92 GLU A N 1
ATOM 754 C CA . GLU A 1 92 ? -5.369 4.652 17.957 1.00 77.94 92 GLU A CA 1
ATOM 755 C C . GLU A 1 92 ? -4.638 3.636 18.838 1.00 77.94 92 GLU A C 1
ATOM 757 O O . GLU A 1 92 ? -5.261 2.995 19.678 1.00 77.94 92 GLU A O 1
ATOM 762 N N . LEU A 1 93 ? -3.316 3.489 18.683 1.00 72.25 93 LEU A N 1
ATOM 763 C CA . LEU A 1 93 ? -2.506 2.614 19.539 1.00 72.25 93 LEU A CA 1
ATOM 764 C C . LEU A 1 93 ? -2.491 3.088 20.996 1.00 72.25 93 LEU A C 1
ATOM 766 O O . LEU A 1 93 ? -2.505 2.252 21.894 1.00 72.25 93 LEU A O 1
ATOM 770 N N . ASP A 1 94 ? -2.480 4.398 21.235 1.00 72.81 94 ASP A N 1
ATOM 771 C CA . ASP A 1 94 ? -2.537 4.974 22.579 1.00 72.81 94 ASP A CA 1
ATOM 772 C C . ASP A 1 94 ? -3.954 4.912 23.180 1.00 72.81 94 ASP A C 1
ATOM 774 O O . ASP A 1 94 ? -4.086 4.716 24.385 1.00 72.81 94 ASP A O 1
ATOM 778 N N . GLN A 1 95 ? -5.015 4.968 22.366 1.00 62.97 95 GLN A N 1
ATOM 779 C CA . GLN A 1 95 ? -6.398 4.710 22.800 1.00 62.97 95 GLN A CA 1
ATOM 780 C C . GLN A 1 95 ? -6.661 3.219 23.072 1.00 62.97 95 GLN A C 1
ATOM 782 O O . GLN A 1 95 ? -7.361 2.883 24.027 1.00 62.97 95 GLN A O 1
ATOM 787 N N . ASN A 1 96 ? -6.067 2.318 22.280 1.00 57.34 96 ASN A N 1
ATOM 788 C CA . ASN A 1 96 ? -6.085 0.869 22.518 1.00 57.34 96 ASN A CA 1
ATOM 789 C C . ASN A 1 96 ? -5.080 0.418 23.580 1.00 57.34 96 ASN A C 1
ATOM 791 O O . ASN A 1 96 ? -5.115 -0.742 23.988 1.00 57.34 96 ASN A O 1
ATOM 795 N N . ARG A 1 97 ? -4.223 1.315 24.082 1.00 56.59 97 ARG A N 1
ATOM 796 C CA . ARG A 1 97 ? -3.416 1.087 25.282 1.00 56.59 97 ARG A CA 1
ATOM 797 C C . ARG A 1 97 ? -4.319 1.193 26.514 1.00 56.59 97 ARG A C 1
ATOM 799 O O . ARG A 1 97 ? -4.139 2.042 27.384 1.00 56.59 97 ARG A O 1
ATOM 806 N N . GLN A 1 98 ? -5.310 0.310 26.597 1.00 53.69 98 GLN A N 1
ATOM 807 C CA . GLN A 1 98 ? -5.969 0.024 27.861 1.00 53.69 98 GLN A CA 1
ATOM 808 C C . GLN A 1 98 ? -4.911 -0.487 28.856 1.00 53.69 98 GLN A C 1
ATOM 810 O O . GLN A 1 98 ? -3.945 -1.141 28.449 1.00 53.69 98 GLN A O 1
ATOM 815 N N . PRO A 1 99 ? -5.038 -0.189 30.162 1.00 53.66 99 PRO A N 1
ATOM 816 C CA . PRO A 1 99 ? -4.219 -0.858 31.170 1.00 53.66 99 PRO A CA 1
ATOM 817 C C . PRO A 1 99 ? -4.351 -2.372 30.965 1.00 53.66 99 PRO A C 1
ATOM 819 O O . PRO A 1 99 ? -5.460 -2.835 30.724 1.00 53.66 99 PRO A O 1
ATOM 822 N N . GLN A 1 100 ? -3.233 -3.110 31.002 1.00 55.69 100 GLN A N 1
ATOM 823 C CA . GLN A 1 100 ? -3.140 -4.547 30.696 1.00 55.69 100 GLN A CA 1
ATOM 824 C C . GLN A 1 100 ? -4.378 -5.325 31.180 1.00 55.69 100 GLN A C 1
ATOM 826 O O . GLN A 1 100 ? -4.489 -5.654 32.358 1.00 55.69 100 GLN A O 1
ATOM 831 N N . THR A 1 101 ? -5.322 -5.602 30.279 1.00 64.44 101 THR A N 1
ATOM 832 C CA . THR A 1 101 ? -6.512 -6.404 30.585 1.00 64.44 101 THR A CA 1
ATOM 833 C C . THR A 1 101 ? -6.228 -7.858 30.231 1.00 64.44 101 THR A C 1
ATOM 835 O O . THR A 1 101 ? -5.529 -8.149 29.256 1.00 64.44 101 THR A O 1
ATOM 838 N N . ASP A 1 102 ? -6.803 -8.797 30.987 1.00 66.62 102 ASP A N 1
ATOM 839 C CA . ASP A 1 102 ? -6.634 -10.244 30.775 1.00 66.62 102 ASP A CA 1
ATOM 840 C C . ASP A 1 102 ? -6.933 -10.696 29.332 1.00 66.62 102 ASP A C 1
ATOM 842 O O . ASP A 1 102 ? -6.387 -11.685 28.851 1.00 66.62 102 ASP A O 1
ATOM 846 N N . ARG A 1 103 ? -7.754 -9.951 28.581 1.00 67.56 103 ARG A N 1
ATOM 847 C CA . ARG A 1 103 ? -8.008 -10.222 27.158 1.00 67.56 103 ARG A CA 1
ATOM 848 C C . ARG A 1 103 ? -6.778 -10.019 26.277 1.00 67.56 103 ARG A C 1
ATOM 850 O O . ARG A 1 103 ? -6.5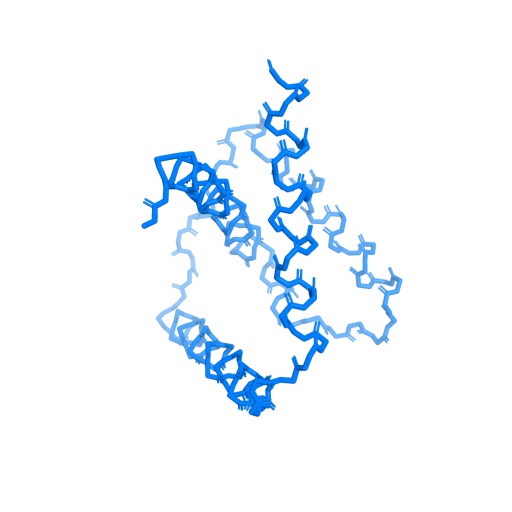47 -10.819 25.375 1.00 67.56 103 ARG A O 1
ATOM 857 N N . GLU A 1 104 ? -5.985 -8.983 26.514 1.00 67.75 104 GLU A N 1
ATOM 858 C CA . GLU A 1 104 ? -4.816 -8.670 25.688 1.00 67.75 104 GLU A CA 1
ATOM 859 C C . GLU A 1 104 ? -3.657 -9.637 25.972 1.00 67.75 104 GLU A C 1
ATOM 861 O O . GLU A 1 104 ? -2.960 -10.076 25.053 1.00 67.75 104 GLU A O 1
ATOM 866 N N . SER A 1 105 ? -3.508 -10.065 27.232 1.00 71.25 105 SER A N 1
ATOM 867 C CA . SER A 1 105 ? -2.567 -11.126 27.612 1.00 71.25 105 SER A CA 1
ATOM 868 C C . SER A 1 105 ? -2.955 -12.467 26.975 1.00 71.25 105 SER A C 1
ATOM 870 O O . SER A 1 105 ? -2.089 -13.171 26.444 1.00 71.25 105 SER A O 1
ATOM 872 N N . VAL A 1 106 ? -4.254 -12.780 26.919 1.00 80.88 106 VAL A N 1
ATOM 873 C CA . VAL A 1 106 ? -4.794 -13.949 26.212 1.00 80.88 106 VAL A CA 1
ATOM 874 C C . VAL A 1 106 ? -4.572 -13.846 24.704 1.00 80.88 106 VAL A C 1
ATOM 876 O O . VAL A 1 106 ? -4.094 -14.809 24.111 1.00 80.88 106 VAL A O 1
ATOM 879 N N . LEU A 1 107 ? -4.838 -12.700 24.072 1.00 78.00 107 LEU A N 1
ATOM 880 C CA . LEU A 1 107 ? -4.592 -12.490 22.638 1.00 78.00 107 LEU A CA 1
ATOM 881 C C . LEU A 1 107 ? -3.105 -12.607 22.291 1.00 78.00 107 LEU A C 1
ATOM 883 O O . LEU A 1 107 ? -2.742 -13.236 21.295 1.00 78.00 107 LEU A O 1
ATOM 887 N N . ARG A 1 108 ? -2.226 -12.072 23.140 1.00 77.69 108 ARG A N 1
ATOM 888 C CA . ARG A 1 108 ? -0.776 -12.203 22.985 1.00 77.69 108 ARG A CA 1
ATOM 889 C C . ARG A 1 108 ? -0.329 -13.656 23.132 1.00 77.69 108 ARG A C 1
ATOM 891 O O . ARG A 1 108 ? 0.457 -14.119 22.306 1.00 77.69 108 ARG A O 1
ATOM 898 N N . ARG A 1 109 ? -0.866 -14.387 24.114 1.00 82.12 109 ARG A N 1
ATOM 899 C CA . ARG A 1 109 ? -0.608 -15.822 24.317 1.00 82.12 109 ARG A CA 1
ATOM 900 C C . ARG A 1 109 ? -1.146 -16.669 23.164 1.00 82.12 109 ARG A C 1
ATOM 902 O O . ARG A 1 109 ? -0.451 -17.563 22.702 1.00 82.12 109 ARG A O 1
ATOM 909 N N . LEU A 1 110 ? -2.330 -16.359 22.640 1.00 82.56 110 LEU A N 1
ATOM 910 C CA . LEU A 1 110 ? -2.891 -16.983 21.437 1.00 82.56 110 LEU A CA 1
ATOM 911 C C . LEU A 1 110 ? -2.011 -16.717 20.212 1.00 82.56 110 LEU A C 1
ATOM 913 O O . LEU A 1 110 ? -1.743 -17.631 19.437 1.00 82.56 110 LEU A O 1
ATOM 917 N N . GLY A 1 111 ? -1.506 -15.491 20.059 1.00 82.25 111 GLY A N 1
ATOM 918 C CA . GLY A 1 111 ? -0.548 -15.143 19.013 1.00 82.25 111 GLY A CA 1
ATOM 919 C C . GLY A 1 111 ? 0.804 -15.844 19.176 1.00 82.25 111 GLY A C 1
ATOM 920 O O . GLY A 1 111 ? 1.458 -16.153 18.183 1.00 82.25 111 GLY A O 1
ATOM 921 N N . GLU A 1 112 ? 1.251 -16.109 20.405 1.00 82.00 112 GLU A N 1
ATOM 922 C CA . GLU A 1 112 ? 2.419 -16.957 20.689 1.00 82.00 112 GLU A CA 1
ATOM 923 C C . GLU A 1 112 ? 2.155 -18.415 20.313 1.00 82.00 112 GLU A C 1
ATOM 925 O O . GLU A 1 112 ? 2.894 -18.958 19.502 1.00 82.00 112 GLU A O 1
ATOM 930 N N . LEU A 1 113 ? 1.048 -19.003 20.769 1.00 85.12 113 LEU A N 1
ATOM 931 C CA . LEU A 1 113 ? 0.664 -20.380 20.445 1.00 85.12 113 LEU A CA 1
ATOM 932 C C . LEU A 1 113 ? 0.481 -20.602 18.941 1.00 85.12 113 LEU A C 1
ATOM 934 O O . LEU A 1 113 ? 0.930 -21.614 18.407 1.00 85.12 113 LEU A O 1
ATOM 938 N N . LYS A 1 114 ? -0.148 -19.656 18.234 1.00 82.31 114 LYS A N 1
ATOM 939 C CA . LYS A 1 114 ? -0.330 -19.748 16.781 1.00 82.31 114 LYS A CA 1
ATOM 940 C C . LYS A 1 114 ? 1.001 -19.647 16.038 1.00 82.31 114 LYS A C 1
ATOM 942 O O . LYS A 1 114 ? 1.203 -20.381 15.075 1.00 82.31 114 LYS A O 1
ATOM 947 N N . ARG A 1 115 ? 1.925 -18.795 16.500 1.00 79.50 115 ARG A N 1
ATOM 948 C CA . ARG A 1 115 ? 3.293 -18.731 15.959 1.00 79.50 115 ARG A CA 1
ATOM 949 C C . ARG A 1 115 ? 4.060 -20.024 16.218 1.00 79.50 115 ARG A C 1
ATOM 951 O O . ARG A 1 115 ? 4.648 -20.553 15.282 1.00 79.50 115 ARG A O 1
ATOM 958 N N . ASP A 1 116 ? 3.996 -20.561 17.431 1.00 80.75 116 ASP A N 1
ATOM 959 C CA . ASP A 1 116 ? 4.654 -21.822 17.786 1.00 80.75 116 ASP A CA 1
ATOM 960 C C . ASP A 1 116 ? 4.081 -22.999 16.982 1.00 80.75 116 ASP A C 1
ATOM 962 O O . ASP A 1 116 ? 4.826 -23.871 16.549 1.00 80.75 116 ASP A O 1
ATOM 966 N N . SER A 1 117 ? 2.768 -23.014 16.733 1.00 83.25 117 SER A N 1
ATOM 967 C CA . SER A 1 117 ? 2.114 -24.020 15.888 1.00 83.25 117 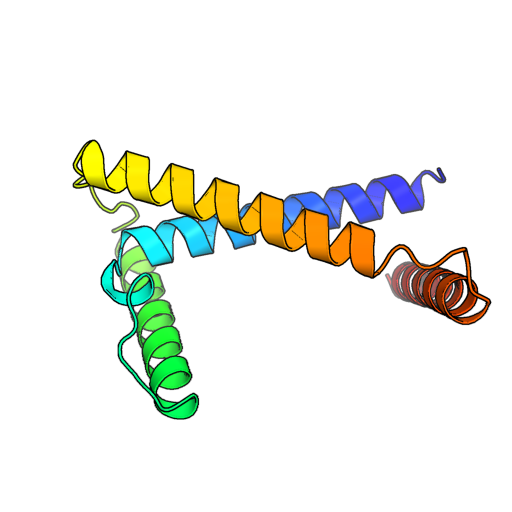SER A CA 1
ATOM 968 C C . SER A 1 117 ? 2.577 -23.941 14.435 1.00 83.25 117 SER A C 1
ATOM 970 O O . SER A 1 117 ? 2.889 -24.971 13.848 1.00 83.25 117 SER A O 1
ATOM 972 N N . LEU A 1 118 ? 2.640 -22.737 13.856 1.00 78.75 118 LEU A N 1
ATOM 973 C CA . LEU A 1 118 ? 3.125 -22.532 12.486 1.00 78.75 118 LEU A CA 1
ATOM 974 C C . LEU A 1 118 ? 4.594 -22.947 12.336 1.00 78.75 118 LEU A C 1
ATOM 976 O O . LEU A 1 118 ? 4.970 -23.502 11.311 1.00 78.75 118 LEU A O 1
ATOM 980 N N . MET A 1 119 ? 5.415 -22.715 13.364 1.00 75.88 119 MET A N 1
ATOM 981 C CA . MET A 1 119 ? 6.823 -23.125 13.368 1.00 75.88 119 MET A CA 1
ATOM 982 C C . MET A 1 119 ? 7.015 -24.641 13.479 1.00 75.88 119 MET A C 1
ATOM 984 O O . MET A 1 119 ? 8.035 -25.132 13.019 1.00 75.88 119 MET A O 1
ATOM 988 N N . ARG A 1 120 ? 6.066 -25.383 14.066 1.00 74.31 120 ARG A N 1
ATOM 989 C CA . ARG A 1 120 ? 6.106 -26.859 14.129 1.00 74.31 120 ARG A CA 1
ATOM 990 C C . ARG A 1 120 ? 5.599 -27.546 12.856 1.00 74.31 120 ARG A C 1
ATOM 992 O O . ARG A 1 120 ? 5.751 -28.754 12.733 1.00 74.31 120 ARG A O 1
ATOM 999 N N . GLN A 1 121 ? 4.929 -26.806 11.973 1.00 68.56 121 GLN A N 1
ATOM 1000 C CA . GLN A 1 121 ? 4.369 -27.308 10.712 1.00 68.56 121 GLN A CA 1
ATOM 1001 C C . GLN A 1 121 ? 5.304 -27.095 9.508 1.00 68.56 121 GLN A C 1
ATOM 1003 O O . GLN A 1 121 ? 4.961 -27.510 8.402 1.00 68.56 121 G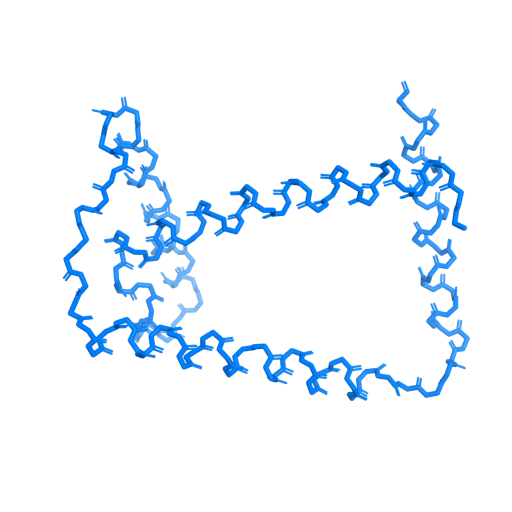LN A O 1
ATOM 1008 N N . LEU A 1 122 ? 6.449 -26.443 9.722 1.00 55.56 122 LEU A N 1
ATOM 1009 C CA . LEU A 1 122 ? 7.544 -26.262 8.765 1.00 55.56 122 LEU A CA 1
ATOM 1010 C C . LEU A 1 122 ? 8.722 -27.151 9.160 1.00 55.56 122 LEU A C 1
ATOM 1012 O O . LEU A 1 122 ? 9.426 -27.598 8.232 1.00 55.56 122 LEU A O 1
#

Foldseek 3Di:
DDPLVVVVVVVVVVVVVVVVVLVVQLCQVPVCLVPPPDPDPVVNVVVVVVSVVVSVVCVVVVVPDDDPPDDPVNVVVVVVVVVVVVVVVVVVVVVVPDPDDPVVVVVVVVVVVVSVVVVVVD